Protein AF-A0AAV7RQR9-F1 (afdb_monomer_lite)

Sequence (140 aa):
MSASLSALQRQRALSLLYLAALFWPAAQEVAPLGHSAVLDPQGHFLVHWGRQGDRITFLLEVQTLGYVGFGLSTTGAMASADLVIGGVRQDGKPYLQVRAQKGLRASASAQIHRTPSGEATMMAVSFTCSLKLPILHGLH

InterPro domains:
  IPR000945 Dopamine beta-hydroxylase-like [PTHR10157] (19-116)
  IPR005018 DOMON domain [PF03351] (44-100)
  IPR005018 DOMON domain [PS50836] (43-140)
  IPR045266 Copper-dependent monooxygenases, DOMON domain [cd09631] (39-97)

pLDDT: mean 71.99, std 12.86, range [37.75, 93.56]

Structure (mmCIF, N/CA/C/O backbone):
data_AF-A0AAV7RQR9-F1
#
_entry.id   AF-A0AAV7RQR9-F1
#
loop_
_atom_site.group_PDB
_atom_site.id
_atom_site.type_symbol
_atom_site.label_atom_id
_atom_site.label_alt_id
_atom_site.label_comp_id
_atom_site.label_asym_id
_atom_site.label_entity_id
_atom_site.label_seq_id
_atom_site.pdbx_PDB_ins_code
_atom_site.Cartn_x
_atom_site.Cartn_y
_atom_site.Cartn_z
_atom_site.occupancy
_atom_site.B_iso_or_equiv
_atom_site.auth_seq_id
_atom_site.auth_comp_id
_atom_site.auth_asym_id
_atom_site.auth_atom_id
_atom_site.pdbx_PDB_model_num
ATOM 1 N N . MET A 1 1 ? 34.490 56.485 5.572 1.00 41.03 1 MET A N 1
ATOM 2 C CA . MET A 1 1 ? 34.679 55.918 6.927 1.00 41.03 1 MET A CA 1
ATOM 3 C C . MET A 1 1 ? 34.291 54.449 6.858 1.00 41.03 1 MET A C 1
ATOM 5 O O . MET A 1 1 ? 33.109 54.149 6.820 1.00 41.03 1 MET A O 1
ATOM 9 N N . SER A 1 2 ? 35.269 53.555 6.689 1.00 48.44 2 SER A N 1
ATOM 10 C CA . SER A 1 2 ? 35.030 52.116 6.513 1.00 48.44 2 SER A CA 1
ATOM 11 C C . SER A 1 2 ? 35.327 51.419 7.838 1.00 48.44 2 SER A C 1
ATOM 13 O O . SER A 1 2 ? 36.480 51.384 8.264 1.00 48.44 2 SER A O 1
ATOM 15 N N . ALA A 1 3 ? 34.290 50.963 8.541 1.00 51.94 3 ALA A N 1
ATOM 16 C CA . ALA A 1 3 ? 34.445 50.257 9.807 1.00 51.94 3 ALA A CA 1
ATOM 17 C C . ALA A 1 3 ? 34.937 48.831 9.522 1.00 51.94 3 ALA A C 1
ATOM 19 O O . ALA A 1 3 ? 34.172 47.952 9.122 1.00 51.94 3 ALA A O 1
ATOM 20 N N . SER A 1 4 ? 36.237 48.603 9.696 1.00 62.75 4 SER A N 1
ATOM 21 C CA . SER A 1 4 ? 36.828 47.271 9.681 1.00 62.75 4 SER A CA 1
ATOM 22 C C . SER A 1 4 ? 36.310 46.489 10.888 1.00 62.75 4 SER A C 1
ATOM 24 O O . SER A 1 4 ? 36.724 46.698 12.025 1.00 62.75 4 SER A O 1
ATOM 26 N N . LEU A 1 5 ? 35.365 45.579 10.646 1.00 53.00 5 LEU A N 1
ATOM 27 C CA . LEU A 1 5 ? 34.895 44.656 11.677 1.00 53.00 5 LEU A CA 1
ATOM 28 C C . LEU A 1 5 ? 36.094 43.848 12.193 1.00 53.00 5 LEU A C 1
ATOM 30 O O . LEU A 1 5 ? 36.785 43.194 11.401 1.00 53.00 5 LEU A O 1
ATOM 34 N N . SER A 1 6 ? 36.340 43.927 13.504 1.00 70.50 6 SER A N 1
ATOM 35 C CA . SER A 1 6 ? 37.461 43.268 14.176 1.00 70.50 6 SER A CA 1
ATOM 36 C C . SER A 1 6 ? 37.430 41.755 13.934 1.00 70.50 6 SER A C 1
ATOM 38 O O . SER A 1 6 ? 36.366 41.158 13.746 1.00 70.50 6 SER A O 1
ATOM 40 N N . ALA A 1 7 ? 38.599 41.110 13.932 1.00 65.19 7 ALA A N 1
ATOM 41 C CA . ALA A 1 7 ? 38.728 39.671 13.675 1.00 65.19 7 ALA A CA 1
ATOM 42 C C . ALA A 1 7 ? 37.808 38.821 14.576 1.00 65.19 7 ALA A C 1
ATOM 44 O O . ALA A 1 7 ? 37.231 37.834 14.129 1.00 65.19 7 ALA A O 1
ATOM 45 N N . LEU A 1 8 ? 37.575 39.276 15.811 1.00 61.53 8 LEU A N 1
ATOM 46 C CA . LEU A 1 8 ? 36.668 38.649 16.768 1.00 61.53 8 LEU A CA 1
ATOM 47 C C . LEU A 1 8 ? 35.191 38.732 16.341 1.00 61.53 8 LEU A C 1
ATOM 49 O O . LEU A 1 8 ? 34.431 37.792 16.557 1.00 61.53 8 LEU A O 1
ATOM 53 N N . GLN A 1 9 ? 34.775 39.827 15.700 1.00 66.75 9 GLN A N 1
ATOM 54 C CA . GLN A 1 9 ? 33.413 39.998 15.188 1.00 66.75 9 GLN A CA 1
ATOM 55 C C . GLN A 1 9 ? 33.163 39.123 13.952 1.00 66.75 9 GLN A C 1
ATOM 57 O O . GLN A 1 9 ? 32.076 38.569 13.796 1.00 66.75 9 GLN A O 1
ATOM 62 N N . ARG A 1 10 ? 34.201 38.914 13.130 1.00 63.91 10 ARG A N 1
ATOM 63 C CA . ARG A 1 10 ? 34.184 37.947 12.021 1.00 63.91 10 ARG A CA 1
ATOM 64 C C . ARG A 1 10 ? 34.103 36.508 12.534 1.00 63.91 10 ARG A C 1
ATOM 66 O O . ARG A 1 10 ? 33.275 35.748 12.048 1.00 63.91 10 ARG A O 1
ATOM 73 N N . GLN A 1 11 ? 34.884 36.161 13.560 1.00 72.31 11 GLN A N 1
ATOM 74 C CA . GLN A 1 11 ? 34.861 34.833 14.184 1.00 72.31 11 GLN A CA 1
ATOM 75 C C . GLN A 1 11 ? 33.469 34.501 14.743 1.00 72.31 11 GLN A C 1
ATOM 77 O O . GLN A 1 11 ? 32.947 33.426 14.483 1.00 72.31 11 GLN A O 1
ATOM 82 N N . ARG A 1 12 ? 32.832 35.449 15.447 1.00 73.56 12 ARG A N 1
ATOM 83 C CA . ARG A 1 12 ? 31.488 35.277 16.029 1.00 73.56 12 ARG A CA 1
ATOM 84 C C . ARG A 1 12 ? 30.401 35.145 14.965 1.00 73.56 12 ARG A C 1
ATOM 86 O O . ARG A 1 12 ? 29.511 34.315 15.120 1.00 73.56 12 ARG A O 1
ATOM 93 N N . ALA A 1 13 ? 30.489 35.915 13.880 1.00 70.94 13 ALA A N 1
ATOM 94 C CA . ALA A 1 13 ? 29.572 35.786 12.749 1.00 70.94 13 ALA A CA 1
ATOM 95 C C . ALA A 1 13 ? 29.697 34.410 12.073 1.00 70.94 13 ALA A C 1
ATOM 97 O O . ALA A 1 13 ? 28.687 33.772 11.789 1.00 70.94 13 ALA A O 1
ATOM 98 N N . LEU A 1 14 ? 30.925 33.914 11.893 1.00 71.38 14 LEU A N 1
ATOM 99 C CA . LEU A 1 14 ? 31.183 32.582 11.341 1.00 71.38 14 LEU A CA 1
ATOM 100 C C . LEU A 1 14 ? 30.702 31.467 12.281 1.00 71.38 14 LEU A C 1
ATOM 102 O O . LEU A 1 14 ? 30.113 30.499 11.814 1.00 71.38 14 LEU A O 1
ATOM 106 N N . SER A 1 15 ? 30.879 31.620 13.598 1.00 74.12 15 SER A N 1
ATOM 107 C CA . SER A 1 15 ? 30.366 30.673 14.599 1.00 74.12 15 SER A CA 1
ATOM 108 C C . SER A 1 15 ? 28.837 30.600 14.606 1.00 74.12 15 SER A C 1
ATOM 110 O O . SER A 1 15 ? 28.281 29.508 14.694 1.00 74.12 15 SER A O 1
ATOM 112 N N . LEU A 1 16 ? 28.149 31.741 14.484 1.00 74.56 16 LEU A N 1
ATOM 113 C CA . LEU A 1 16 ? 26.685 31.786 14.414 1.00 74.56 16 LEU A CA 1
ATOM 114 C C . LEU A 1 16 ? 26.154 31.189 13.103 1.00 74.56 16 LEU A C 1
ATOM 116 O O . LEU A 1 16 ? 25.175 30.448 13.135 1.00 74.56 16 LEU A O 1
ATOM 120 N N . LEU A 1 17 ? 26.824 31.433 11.971 1.00 74.69 17 LEU A N 1
ATOM 121 C CA . LEU A 1 17 ? 26.491 30.795 10.691 1.00 74.69 17 LEU A CA 1
ATOM 122 C C . LEU A 1 17 ? 26.720 29.275 10.728 1.00 74.69 17 LEU A C 1
ATOM 124 O O . LEU A 1 17 ? 25.896 28.521 10.217 1.00 74.69 17 LEU A O 1
ATOM 128 N N . TYR A 1 18 ? 27.799 28.817 11.370 1.00 75.06 18 TYR A N 1
ATOM 129 C CA . TYR A 1 18 ? 28.106 27.392 11.514 1.00 75.06 18 TYR A CA 1
ATOM 130 C C . TYR A 1 18 ? 27.078 26.667 12.391 1.00 75.06 18 TYR A C 1
ATOM 132 O O . TYR A 1 18 ? 26.610 25.588 12.037 1.00 75.06 18 TYR A O 1
ATOM 140 N N . LEU A 1 19 ? 26.662 27.280 13.505 1.00 75.56 19 LEU A N 1
ATOM 141 C CA . LEU A 1 19 ? 25.595 26.738 14.347 1.00 75.56 19 LEU A CA 1
ATOM 142 C C . LEU A 1 19 ? 24.242 26.739 13.622 1.00 75.56 19 LEU A C 1
ATOM 144 O O . LEU A 1 19 ? 23.529 25.749 13.700 1.00 75.56 19 LEU A O 1
ATOM 148 N N . ALA A 1 20 ? 23.906 27.782 12.858 1.00 68.38 20 ALA A N 1
ATOM 149 C CA . ALA A 1 20 ? 22.668 27.815 12.074 1.00 68.38 20 ALA A CA 1
ATOM 150 C C . ALA A 1 20 ? 22.623 26.726 10.983 1.00 68.38 20 ALA A C 1
ATOM 152 O O . ALA A 1 20 ? 21.571 26.134 10.752 1.00 68.38 20 ALA A O 1
ATOM 153 N N . ALA A 1 21 ? 23.761 26.408 10.357 1.00 68.31 21 ALA A N 1
ATOM 154 C CA . ALA A 1 21 ? 23.856 25.331 9.371 1.00 68.31 21 ALA A CA 1
ATOM 155 C C . ALA A 1 21 ? 23.666 23.930 9.986 1.00 68.31 21 ALA A C 1
ATOM 157 O O . ALA A 1 21 ? 23.121 23.046 9.330 1.00 68.31 21 ALA A O 1
ATOM 158 N N . LEU A 1 22 ? 24.054 23.731 11.253 1.00 69.44 22 LEU A N 1
ATOM 159 C CA . LEU A 1 22 ? 23.823 22.472 11.980 1.00 69.44 22 LEU A CA 1
ATOM 160 C C . LEU A 1 22 ? 22.345 22.232 12.317 1.00 69.44 22 LEU A C 1
ATOM 162 O O . LEU A 1 22 ? 21.951 21.095 12.561 1.00 69.44 22 LEU A O 1
ATOM 166 N N . PHE A 1 23 ? 21.532 23.289 12.315 1.00 61.22 23 PHE A N 1
ATOM 167 C CA . PHE A 1 23 ? 20.090 23.222 12.539 1.00 61.22 23 PHE A CA 1
ATOM 168 C C . PHE A 1 23 ? 19.280 23.254 11.244 1.00 61.22 23 PHE A C 1
ATOM 170 O O . PHE A 1 23 ? 18.063 23.405 11.318 1.00 61.22 23 PHE A O 1
ATOM 177 N N . TRP A 1 24 ? 19.905 23.092 10.068 1.00 74.25 24 TRP A N 1
ATOM 178 C CA . TRP A 1 24 ? 19.141 22.906 8.839 1.00 74.25 24 TRP A CA 1
ATOM 179 C C . TRP A 1 24 ? 18.377 21.583 8.947 1.00 74.25 24 TRP A C 1
ATOM 181 O O . TRP A 1 24 ? 19.006 20.518 8.931 1.00 74.25 24 TRP A O 1
ATOM 191 N N . PRO A 1 25 ? 17.038 21.593 9.066 1.00 61.81 25 PRO A N 1
ATOM 192 C CA . PRO A 1 25 ? 16.301 20.353 8.996 1.00 61.81 25 PRO A CA 1
ATOM 193 C C . PRO A 1 25 ? 16.509 19.844 7.574 1.00 61.81 25 PRO A C 1
ATOM 195 O O . PRO A 1 25 ? 16.151 20.519 6.607 1.00 61.81 25 PRO A O 1
ATOM 198 N N . ALA A 1 26 ? 17.083 18.652 7.430 1.00 60.25 26 ALA A N 1
ATOM 199 C CA . ALA A 1 26 ? 16.887 17.881 6.217 1.00 60.25 26 ALA A CA 1
ATOM 200 C C . ALA A 1 26 ? 15.391 17.551 6.171 1.00 60.25 26 ALA A C 1
ATOM 202 O O . ALA A 1 26 ? 14.956 16.525 6.694 1.00 60.25 26 ALA A O 1
ATOM 203 N N . ALA A 1 27 ? 14.588 18.480 5.647 1.00 58.06 27 ALA A N 1
ATOM 204 C CA . ALA A 1 27 ? 13.195 18.232 5.353 1.00 58.06 27 ALA A CA 1
ATOM 205 C C . ALA A 1 27 ? 13.186 16.991 4.464 1.00 58.06 27 ALA A C 1
ATOM 207 O O . ALA A 1 27 ? 13.746 17.001 3.368 1.00 58.06 27 ALA A O 1
ATOM 208 N N . GLN A 1 28 ? 12.649 15.888 4.985 1.00 55.34 28 GLN A N 1
ATOM 209 C CA . GLN A 1 28 ? 12.389 14.720 4.165 1.00 55.34 28 GLN A CA 1
ATOM 210 C C . GLN A 1 28 ? 11.360 15.179 3.141 1.00 55.34 28 GLN A C 1
ATOM 212 O O . GLN A 1 28 ? 10.191 15.358 3.471 1.00 55.34 28 GLN A O 1
ATOM 217 N N . GLU A 1 29 ? 11.825 15.480 1.933 1.00 58.72 29 GLU A N 1
ATOM 218 C CA . GLU A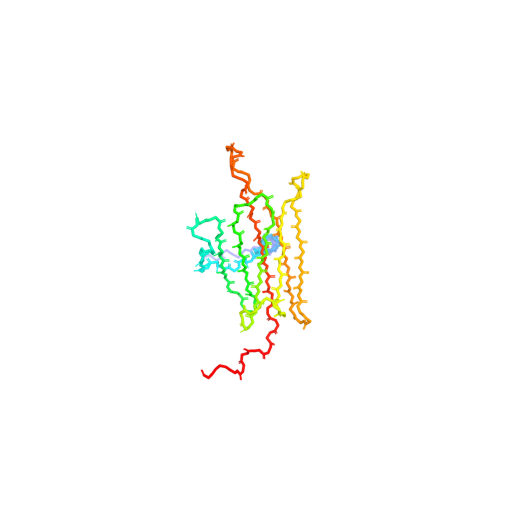 1 29 ? 10.979 15.933 0.844 1.00 58.72 29 GLU A CA 1
ATOM 219 C C . GLU A 1 29 ? 10.104 14.745 0.438 1.00 58.72 29 GLU A C 1
ATOM 221 O O . GLU A 1 29 ? 10.495 13.881 -0.343 1.00 58.72 29 GLU A O 1
ATOM 226 N N . VAL A 1 30 ? 8.931 14.640 1.063 1.00 61.12 30 VAL A N 1
ATOM 227 C CA . VAL A 1 30 ? 7.876 13.750 0.596 1.00 61.12 30 VAL A CA 1
ATOM 228 C C . VAL A 1 30 ? 7.480 14.278 -0.774 1.00 61.12 30 VAL A C 1
ATOM 230 O O . VAL A 1 30 ? 7.107 15.444 -0.895 1.00 61.12 30 VAL A O 1
ATOM 233 N N . ALA A 1 31 ? 7.616 13.438 -1.804 1.00 67.69 31 ALA A N 1
ATOM 234 C CA . ALA A 1 31 ? 7.275 13.805 -3.173 1.00 67.69 31 ALA A CA 1
ATOM 235 C C . ALA A 1 31 ? 5.903 14.508 -3.209 1.00 67.69 31 ALA A C 1
ATOM 237 O O . ALA A 1 31 ? 4.961 13.983 -2.604 1.00 67.69 31 ALA A O 1
ATOM 238 N N . PRO A 1 32 ? 5.760 15.656 -3.899 1.00 79.31 32 PRO A N 1
ATOM 239 C CA . PRO A 1 32 ? 4.470 16.320 -4.014 1.00 79.31 32 PRO A CA 1
ATOM 240 C C . PRO A 1 32 ? 3.462 15.348 -4.638 1.00 79.31 32 PRO A C 1
ATOM 242 O O . PRO A 1 32 ? 3.652 14.872 -5.761 1.00 79.31 32 PRO A O 1
ATOM 245 N N . LEU A 1 33 ? 2.410 15.016 -3.885 1.00 85.00 33 LEU A N 1
ATOM 246 C CA . LEU A 1 33 ? 1.373 14.060 -4.281 1.00 85.00 33 LEU A CA 1
ATOM 247 C C . LEU A 1 33 ? 0.378 14.727 -5.244 1.00 85.00 33 LEU A C 1
ATOM 249 O O . LEU A 1 33 ? -0.764 15.007 -4.893 1.00 85.00 33 LEU A O 1
ATOM 253 N N . GLY A 1 34 ? 0.851 15.054 -6.448 1.00 88.31 34 GLY A N 1
ATOM 254 C CA . GLY A 1 34 ? 0.097 15.820 -7.446 1.00 88.31 34 GLY A CA 1
ATOM 255 C C . GLY A 1 34 ? -0.989 15.034 -8.184 1.00 88.31 34 GLY A C 1
ATOM 256 O O . GLY A 1 34 ? -1.738 15.624 -8.959 1.00 88.31 34 GLY A O 1
ATOM 257 N N . HIS A 1 35 ? -1.078 13.721 -7.972 1.00 92.19 35 HIS A N 1
ATOM 258 C CA . HIS A 1 35 ? -2.065 12.862 -8.615 1.00 92.19 35 HIS A CA 1
ATOM 259 C C . HIS A 1 35 ? -2.950 12.168 -7.586 1.00 92.19 35 HIS A C 1
ATOM 261 O O . HIS A 1 35 ? -2.492 11.849 -6.486 1.00 92.19 35 HIS A O 1
ATOM 267 N N . SER A 1 36 ? -4.200 11.897 -7.960 1.00 93.50 36 SER A N 1
ATOM 268 C CA . SER A 1 36 ? -5.124 11.123 -7.141 1.00 93.50 36 SER A CA 1
ATOM 269 C C . SER A 1 36 ? -6.134 10.326 -7.964 1.00 93.50 36 SER A C 1
ATOM 271 O O . SER A 1 36 ? -6.406 10.642 -9.123 1.00 93.50 36 SER A O 1
ATOM 273 N N . ALA A 1 37 ? -6.670 9.267 -7.361 1.00 92.38 37 ALA A N 1
ATOM 274 C CA . ALA A 1 37 ? -7.726 8.437 -7.920 1.00 92.38 37 ALA A CA 1
ATOM 275 C C . ALA A 1 37 ? -8.567 7.814 -6.803 1.00 92.38 37 ALA A C 1
ATOM 277 O O . ALA A 1 37 ? -8.039 7.409 -5.767 1.00 92.38 37 ALA A O 1
ATOM 278 N N . VAL A 1 38 ? -9.869 7.703 -7.047 1.00 93.56 38 VAL A N 1
ATOM 279 C CA . VAL A 1 38 ? -10.803 6.945 -6.210 1.00 93.56 38 VAL A CA 1
ATOM 280 C C . VAL A 1 38 ? -10.954 5.551 -6.818 1.00 93.56 38 VAL A C 1
ATOM 282 O O . VAL A 1 38 ? -11.232 5.435 -8.011 1.00 93.56 38 VAL A O 1
ATOM 285 N N . LEU A 1 39 ? -10.729 4.503 -6.023 1.00 89.62 39 LEU A N 1
ATOM 286 C CA . LEU A 1 39 ? -10.692 3.110 -6.491 1.00 89.62 39 LEU A CA 1
ATOM 287 C C . LEU A 1 39 ? -11.951 2.302 -6.153 1.00 89.62 39 LEU A C 1
ATOM 289 O O . LEU A 1 39 ? -12.044 1.133 -6.524 1.00 89.62 39 LEU A O 1
ATOM 293 N N . ASP A 1 40 ? -12.925 2.909 -5.481 1.00 87.88 40 ASP A N 1
ATOM 294 C CA . ASP A 1 40 ? -14.215 2.306 -5.162 1.00 87.88 40 ASP A CA 1
ATOM 295 C C . ASP A 1 40 ? -15.380 3.264 -5.488 1.00 87.88 40 ASP A C 1
ATOM 297 O O . ASP A 1 40 ? -15.231 4.482 -5.398 1.00 87.88 40 ASP A O 1
ATOM 301 N N . PRO A 1 41 ? -16.574 2.757 -5.837 1.00 89.00 41 PRO A N 1
ATOM 302 C CA . PRO A 1 41 ? -17.719 3.617 -6.146 1.00 89.00 41 PRO A CA 1
ATOM 303 C C . PRO A 1 41 ? -18.180 4.512 -4.986 1.00 89.00 41 PRO A C 1
ATOM 305 O O . PRO A 1 41 ? -18.869 5.500 -5.227 1.00 89.00 41 PRO A O 1
ATOM 308 N N . GLN A 1 42 ? -17.858 4.151 -3.740 1.00 88.81 42 GLN A N 1
ATOM 309 C CA . GLN A 1 42 ? -18.304 4.855 -2.540 1.00 88.81 42 GLN A CA 1
ATOM 310 C C . GLN A 1 42 ? -17.332 5.958 -2.092 1.00 88.81 42 GLN A C 1
ATOM 312 O O . GLN A 1 42 ? -17.681 6.750 -1.220 1.00 88.81 42 GLN A O 1
ATOM 317 N N . GLY A 1 43 ? -16.140 6.060 -2.690 1.00 87.69 43 GLY A N 1
ATOM 318 C CA . GLY A 1 43 ? -15.140 7.056 -2.297 1.00 87.69 43 GLY A CA 1
ATOM 319 C C . GLY A 1 43 ? -14.392 6.715 -1.008 1.00 87.69 43 GLY A C 1
ATOM 320 O O . GLY A 1 43 ? -13.761 7.587 -0.415 1.00 87.69 43 GLY A O 1
ATOM 321 N N . HIS A 1 44 ? -14.469 5.468 -0.550 1.00 86.94 44 HIS A N 1
ATOM 322 C CA . HIS A 1 44 ? -13.819 4.989 0.665 1.00 86.94 44 HIS A CA 1
ATOM 323 C C . HIS A 1 44 ? -12.368 4.561 0.447 1.00 86.94 44 HIS A C 1
ATOM 325 O O . HIS A 1 44 ? -11.686 4.271 1.424 1.00 86.94 44 HIS A O 1
ATOM 331 N N . PHE A 1 45 ? -11.904 4.482 -0.797 1.00 88.38 45 PHE A N 1
ATOM 332 C CA . PHE A 1 45 ? -10.569 4.074 -1.200 1.00 88.38 45 PHE A CA 1
ATOM 333 C C . PHE A 1 45 ? -9.975 5.160 -2.095 1.00 88.38 45 PHE A C 1
ATOM 335 O O . PHE A 1 45 ? -10.085 5.129 -3.323 1.00 88.38 45 PHE A O 1
ATOM 342 N N . LEU A 1 46 ? -9.291 6.108 -1.464 1.00 90.38 46 LEU A N 1
ATOM 343 C CA . LEU A 1 46 ? -8.595 7.190 -2.140 1.00 90.38 46 LEU A CA 1
ATOM 344 C C . LEU A 1 46 ? -7.098 6.889 -2.205 1.00 90.38 46 LEU A C 1
ATOM 346 O O . LEU A 1 46 ? -6.478 6.459 -1.232 1.00 90.38 46 LEU A O 1
ATOM 350 N N . VAL A 1 47 ? -6.508 7.115 -3.372 1.00 90.19 47 VAL A N 1
ATOM 351 C CA . VAL A 1 47 ? -5.070 6.983 -3.595 1.00 90.19 47 VAL A CA 1
ATOM 352 C C . VAL A 1 47 ? -4.534 8.309 -4.075 1.00 90.19 47 VAL A C 1
ATOM 354 O O . VAL A 1 47 ? -5.026 8.842 -5.063 1.00 90.19 47 VAL A O 1
ATOM 357 N N . HIS A 1 48 ? -3.488 8.800 -3.424 1.00 91.12 48 HIS A N 1
ATOM 358 C CA . HIS A 1 48 ? -2.662 9.892 -3.915 1.00 91.12 48 HIS A CA 1
ATOM 359 C C . HIS A 1 48 ? -1.289 9.365 -4.299 1.00 91.12 48 HIS A C 1
ATOM 361 O O . HIS A 1 48 ? -0.771 8.461 -3.642 1.00 91.12 48 HIS A O 1
ATOM 367 N N . TRP A 1 49 ? -0.663 9.936 -5.325 1.00 90.19 49 TRP A N 1
ATOM 368 C CA . TRP A 1 49 ? 0.720 9.604 -5.643 1.00 90.19 49 TRP A CA 1
ATOM 369 C C . TRP A 1 49 ? 1.514 10.774 -6.207 1.00 90.19 49 TRP A C 1
ATOM 371 O O . TRP A 1 49 ? 0.984 11.721 -6.789 1.00 90.19 49 TRP A O 1
ATOM 381 N N . GLY A 1 50 ? 2.824 10.682 -6.013 1.00 88.12 50 GLY A N 1
ATOM 382 C CA . GLY A 1 50 ? 3.809 11.648 -6.472 1.00 88.12 50 GLY A CA 1
ATOM 383 C C . GLY A 1 50 ? 5.113 10.948 -6.821 1.00 88.12 50 GLY A C 1
ATOM 384 O O . GLY A 1 50 ? 5.449 9.908 -6.250 1.00 88.12 50 GLY A O 1
ATOM 385 N N . ARG A 1 51 ? 5.858 11.514 -7.770 1.00 85.06 51 ARG A N 1
ATOM 386 C CA . ARG A 1 51 ? 7.159 10.988 -8.194 1.00 85.06 51 ARG A CA 1
ATOM 387 C C . ARG A 1 51 ? 8.271 11.956 -7.819 1.00 85.06 51 ARG A C 1
ATOM 389 O O . ARG A 1 51 ? 8.160 13.151 -8.072 1.00 85.06 51 ARG A O 1
ATOM 396 N N . GLN A 1 52 ? 9.364 11.417 -7.296 1.00 84.06 52 GLN A N 1
ATOM 397 C CA . GLN A 1 52 ? 10.612 12.133 -7.060 1.00 84.06 52 GLN A CA 1
ATOM 398 C C . GLN A 1 52 ? 11.768 11.242 -7.526 1.00 84.06 52 GLN A C 1
ATOM 400 O O . GLN A 1 52 ? 12.016 10.181 -6.959 1.00 84.06 52 GLN A O 1
ATOM 405 N N . GLY A 1 53 ? 12.445 11.638 -8.606 1.00 82.69 53 GLY A N 1
ATOM 406 C CA . GLY A 1 53 ? 13.477 10.805 -9.232 1.00 82.69 53 GLY A CA 1
ATOM 407 C C . GLY A 1 53 ? 12.935 9.448 -9.708 1.00 82.69 53 GLY A C 1
ATOM 408 O O . GLY A 1 53 ? 12.005 9.392 -10.521 1.00 82.69 53 GLY A O 1
ATOM 409 N N . ASP A 1 54 ? 13.527 8.366 -9.201 1.00 76.81 54 ASP A N 1
ATOM 410 C CA . ASP A 1 54 ? 13.174 6.959 -9.452 1.00 76.81 54 ASP A CA 1
ATOM 411 C C . ASP A 1 54 ? 12.175 6.386 -8.424 1.00 76.81 54 ASP A C 1
ATOM 413 O O . ASP A 1 54 ? 11.820 5.204 -8.451 1.00 76.81 54 ASP A O 1
ATOM 417 N N . ARG A 1 55 ? 11.700 7.226 -7.501 1.00 76.06 55 ARG A N 1
ATOM 418 C CA . ARG A 1 55 ? 10.806 6.849 -6.411 1.00 76.06 55 ARG A CA 1
ATOM 419 C C . ARG A 1 55 ? 9.398 7.362 -6.679 1.00 76.06 55 ARG A C 1
ATOM 421 O O . ARG A 1 55 ? 9.203 8.536 -6.992 1.00 76.06 55 ARG A O 1
ATOM 428 N N . ILE A 1 56 ? 8.414 6.479 -6.530 1.00 80.12 56 ILE A N 1
ATOM 429 C CA . ILE A 1 56 ? 6.996 6.842 -6.526 1.00 80.12 56 ILE A CA 1
ATOM 430 C C . ILE A 1 56 ? 6.457 6.600 -5.121 1.00 80.12 56 ILE A C 1
ATOM 432 O O . ILE A 1 56 ? 6.545 5.495 -4.580 1.00 80.12 56 ILE A O 1
ATOM 436 N N . THR A 1 57 ? 5.919 7.658 -4.529 1.00 82.69 57 THR A N 1
ATOM 437 C CA . THR A 1 57 ? 5.267 7.630 -3.224 1.00 82.69 57 THR A CA 1
ATOM 438 C C . THR A 1 57 ? 3.775 7.574 -3.436 1.00 82.69 57 THR A C 1
ATOM 440 O O . THR A 1 57 ? 3.235 8.366 -4.204 1.00 82.69 57 THR A O 1
ATOM 443 N N . PHE A 1 58 ? 3.122 6.672 -2.722 1.00 84.19 58 PHE A N 1
ATOM 444 C CA . PHE A 1 58 ? 1.684 6.540 -2.707 1.00 84.19 58 PHE A CA 1
ATOM 445 C C . PHE A 1 58 ? 1.166 6.725 -1.282 1.00 84.19 58 PHE A C 1
ATOM 447 O O . PHE A 1 58 ? 1.766 6.283 -0.299 1.00 84.19 58 PHE A O 1
ATOM 454 N N . LEU A 1 59 ? 0.019 7.370 -1.174 1.00 86.12 59 LEU A N 1
ATOM 455 C CA . LEU A 1 59 ? -0.733 7.500 0.058 1.00 86.12 59 LEU A CA 1
ATOM 456 C C . LEU A 1 59 ? -2.117 6.915 -0.189 1.00 86.12 59 LEU A C 1
ATOM 458 O O . LEU A 1 59 ? -2.837 7.377 -1.068 1.00 86.12 59 LEU A O 1
ATOM 462 N N . LEU A 1 60 ? -2.448 5.875 0.563 1.00 85.75 60 LEU A N 1
ATOM 463 C CA . LEU A 1 60 ? -3.749 5.230 0.554 1.00 85.75 60 LEU A CA 1
ATOM 464 C C . LEU A 1 60 ? -4.534 5.742 1.753 1.00 85.75 60 LEU A C 1
ATOM 466 O O . LEU A 1 60 ? -4.121 5.543 2.894 1.00 85.75 60 LEU A O 1
ATOM 470 N N . GLU A 1 61 ? -5.676 6.355 1.503 1.00 87.44 61 GLU A N 1
ATOM 471 C CA . GLU A 1 61 ? -6.644 6.714 2.531 1.00 87.44 61 GLU A CA 1
ATOM 472 C C . GLU A 1 61 ? -7.848 5.805 2.346 1.00 87.44 61 GLU A C 1
ATOM 474 O O . GLU A 1 61 ? -8.605 5.937 1.383 1.00 87.44 61 GLU A O 1
ATOM 479 N N . VAL A 1 62 ? -7.970 4.812 3.230 1.00 84.50 62 VAL A N 1
ATOM 480 C CA . VAL A 1 62 ? -8.972 3.762 3.082 1.00 84.50 62 VAL A CA 1
ATOM 481 C C . VAL A 1 62 ? -9.812 3.628 4.338 1.00 84.50 62 VAL A C 1
ATOM 483 O O . VAL A 1 62 ? -9.300 3.387 5.431 1.00 84.50 62 VAL A O 1
ATOM 486 N N . GLN A 1 63 ? -11.125 3.734 4.181 1.00 82.94 63 GLN A N 1
ATOM 487 C CA . GLN A 1 63 ? -12.084 3.484 5.248 1.00 82.94 63 GLN A CA 1
ATOM 488 C C . GLN A 1 63 ? -12.443 1.997 5.247 1.00 82.94 63 GLN A C 1
ATOM 490 O O . GLN A 1 63 ? -13.245 1.529 4.442 1.00 82.94 63 GLN A O 1
ATOM 495 N N . THR A 1 64 ? -11.814 1.222 6.131 1.00 75.25 64 THR A N 1
ATOM 496 C CA . THR A 1 64 ? -12.105 -0.209 6.269 1.00 75.25 64 THR A CA 1
ATOM 497 C C . THR A 1 64 ? -11.826 -0.705 7.681 1.00 75.25 64 THR A C 1
ATOM 499 O O . THR A 1 64 ? -10.908 -0.240 8.35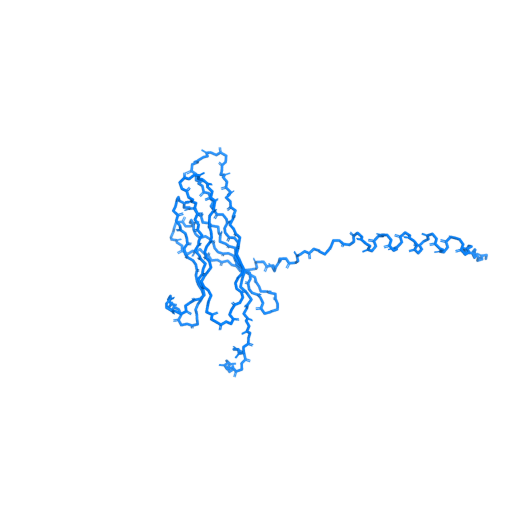4 1.00 75.25 64 THR A O 1
ATOM 502 N N . LEU A 1 65 ? -12.610 -1.691 8.117 1.00 71.44 65 LEU A N 1
ATOM 503 C CA . LEU A 1 65 ? -12.383 -2.442 9.356 1.00 71.44 65 LEU A CA 1
ATOM 504 C C . LEU A 1 65 ? -11.479 -3.669 9.138 1.00 71.44 65 LEU A C 1
ATOM 506 O O . LEU A 1 65 ? -11.103 -4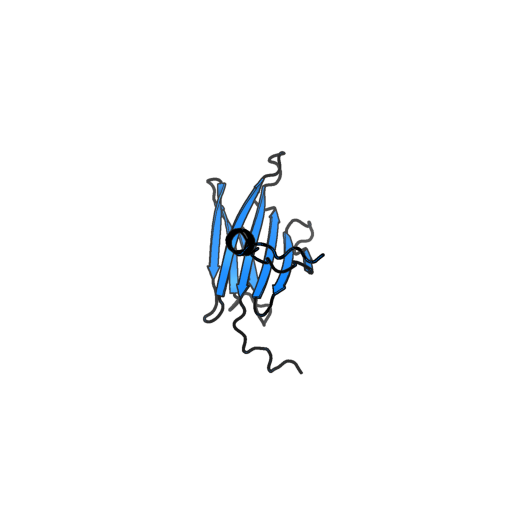.337 10.098 1.00 71.44 65 LEU A O 1
ATOM 510 N N . GLY A 1 66 ? -11.175 -3.995 7.878 1.00 77.06 66 GLY A N 1
ATOM 511 C CA . GLY A 1 66 ? -10.430 -5.186 7.484 1.00 77.06 66 GLY A CA 1
ATOM 512 C C . GLY A 1 66 ? -8.997 -4.886 7.051 1.00 77.06 66 GLY A C 1
ATOM 513 O O . GLY A 1 66 ? -8.219 -4.233 7.749 1.00 77.06 66 GLY A O 1
ATOM 514 N N . TYR A 1 67 ? -8.635 -5.416 5.886 1.00 81.94 67 TYR A N 1
ATOM 515 C CA . TYR A 1 67 ? -7.334 -5.215 5.260 1.00 81.94 67 TYR A CA 1
ATOM 516 C C . TYR A 1 67 ? -7.492 -4.561 3.889 1.00 81.94 67 TYR A C 1
ATOM 518 O O . TYR A 1 67 ? -8.534 -4.655 3.244 1.00 81.94 67 TYR A O 1
ATOM 526 N N . VAL A 1 68 ? -6.422 -3.921 3.448 1.00 82.69 68 VAL A N 1
ATOM 527 C CA . VAL A 1 68 ? -6.249 -3.294 2.146 1.00 82.69 68 VAL A CA 1
ATOM 528 C C . VAL A 1 68 ? -5.047 -3.946 1.494 1.00 82.69 68 VAL A C 1
ATOM 530 O O . VAL A 1 68 ? -3.965 -3.972 2.078 1.00 82.69 68 VAL A O 1
ATOM 533 N N . GLY A 1 69 ? -5.235 -4.470 0.288 1.00 84.75 69 GLY A N 1
ATOM 534 C CA . GLY A 1 69 ? -4.145 -4.859 -0.596 1.00 84.75 69 GLY A CA 1
ATOM 535 C C . GLY A 1 69 ? -4.005 -3.824 -1.702 1.00 84.75 69 GLY A C 1
ATOM 536 O O . GLY A 1 69 ? -4.979 -3.527 -2.386 1.00 84.75 69 GLY A O 1
ATOM 537 N N . PHE A 1 70 ? -2.804 -3.296 -1.890 1.00 82.38 70 PHE A N 1
ATOM 538 C CA . PHE A 1 70 ? -2.467 -2.430 -3.011 1.00 82.38 70 PHE A CA 1
ATOM 539 C C . PHE A 1 70 ? -1.222 -2.974 -3.700 1.00 82.38 70 PHE A C 1
ATOM 541 O O . PHE A 1 70 ? -0.285 -3.410 -3.031 1.00 82.38 70 PHE A O 1
ATOM 548 N N . GLY A 1 71 ? -1.193 -2.960 -5.030 1.00 79.69 71 GLY A N 1
ATOM 549 C CA . GLY A 1 71 ? -0.037 -3.445 -5.766 1.00 79.69 71 GLY A CA 1
ATOM 550 C C . GLY A 1 71 ? 0.207 -2.731 -7.077 1.00 79.69 71 GLY A C 1
ATOM 551 O O . GLY A 1 71 ? -0.707 -2.168 -7.674 1.00 79.69 71 GLY A O 1
ATOM 552 N N . LEU A 1 72 ? 1.459 -2.794 -7.519 1.00 77.31 72 LEU A N 1
ATOM 553 C CA . LEU A 1 72 ? 1.904 -2.279 -8.807 1.00 77.31 72 LEU A CA 1
ATOM 554 C C . LEU A 1 72 ? 2.395 -3.428 -9.673 1.00 77.31 72 LEU A C 1
ATOM 556 O O . LEU A 1 72 ? 3.220 -4.236 -9.244 1.00 77.31 72 LEU A O 1
ATOM 560 N N . SER A 1 73 ? 1.916 -3.470 -10.909 1.00 77.25 73 SER A N 1
ATOM 561 C CA . SER A 1 73 ? 2.416 -4.385 -11.925 1.00 77.25 73 SER A CA 1
ATOM 562 C C . SER A 1 73 ? 2.461 -3.710 -13.284 1.00 77.25 73 SER A C 1
ATOM 564 O O . SER A 1 73 ? 1.690 -2.802 -13.586 1.00 77.25 73 SER A O 1
ATOM 566 N N . THR A 1 74 ? 3.381 -4.174 -14.123 1.00 73.25 74 THR A N 1
ATOM 567 C CA . THR A 1 74 ? 3.506 -3.719 -15.513 1.00 73.25 74 THR A CA 1
ATOM 568 C C . THR A 1 74 ? 2.414 -4.290 -16.414 1.00 73.25 74 THR A C 1
ATOM 570 O O . THR A 1 74 ? 2.138 -3.733 -17.469 1.00 73.25 74 THR A O 1
ATOM 573 N N . THR A 1 75 ? 1.794 -5.400 -16.011 1.00 76.94 75 THR A N 1
ATOM 574 C CA . THR A 1 75 ? 0.790 -6.134 -16.794 1.00 76.94 75 THR A CA 1
ATOM 575 C C . THR A 1 75 ? -0.643 -5.870 -16.338 1.00 76.94 75 THR A C 1
ATOM 577 O O . THR A 1 75 ? -1.576 -6.368 -16.959 1.00 76.94 75 THR A O 1
ATOM 580 N N . GLY A 1 76 ? -0.835 -5.160 -15.222 1.00 71.69 76 GLY A N 1
ATOM 581 C CA . GLY A 1 76 ? -2.133 -5.034 -14.553 1.00 71.69 76 GLY A CA 1
ATOM 582 C C . GLY A 1 76 ? -2.567 -6.294 -13.792 1.00 71.69 76 GLY A C 1
ATOM 583 O O . GLY A 1 76 ? -3.562 -6.264 -13.074 1.00 71.69 76 GLY A O 1
ATOM 584 N N . ALA A 1 77 ? -1.821 -7.400 -13.890 1.00 76.31 77 ALA A N 1
ATOM 585 C CA . ALA A 1 77 ? -2.090 -8.605 -13.117 1.00 76.31 77 ALA A CA 1
ATOM 586 C C . ALA A 1 77 ? -1.546 -8.474 -11.688 1.00 76.31 77 ALA A C 1
ATOM 588 O O . ALA A 1 77 ? -0.491 -7.884 -11.463 1.00 76.31 77 ALA A O 1
ATOM 589 N N . MET A 1 78 ? -2.232 -9.080 -10.717 1.00 72.25 78 MET A N 1
ATOM 590 C CA . MET A 1 78 ? -1.716 -9.188 -9.345 1.00 72.25 78 MET A CA 1
ATOM 591 C C . MET A 1 78 ? -0.559 -10.188 -9.240 1.00 72.25 78 MET A C 1
ATOM 593 O O . MET A 1 78 ? 0.297 -10.069 -8.362 1.00 72.25 78 MET A O 1
ATOM 597 N N . ALA A 1 79 ? -0.534 -11.189 -10.125 1.00 72.94 79 ALA A N 1
ATOM 598 C CA . ALA A 1 79 ? 0.586 -12.112 -10.226 1.00 72.94 79 ALA A CA 1
ATOM 599 C C . ALA A 1 79 ? 1.841 -11.329 -10.634 1.00 72.94 79 ALA A C 1
ATOM 601 O O . ALA A 1 79 ? 1.816 -10.573 -11.603 1.00 72.94 79 ALA A O 1
ATOM 602 N N . SER A 1 80 ? 2.924 -11.509 -9.876 1.00 69.94 80 SER A N 1
ATOM 603 C CA . SER A 1 80 ? 4.197 -10.795 -10.063 1.00 69.94 80 SER A CA 1
ATOM 604 C C . SER A 1 80 ? 4.153 -9.287 -9.778 1.00 69.94 80 SER A C 1
ATOM 606 O O . SER A 1 80 ? 5.088 -8.580 -10.143 1.00 69.94 80 SER A O 1
ATOM 608 N N . ALA A 1 81 ? 3.111 -8.793 -9.104 1.00 74.50 81 ALA A N 1
ATOM 609 C CA . ALA A 1 81 ? 3.064 -7.419 -8.623 1.00 74.50 81 ALA A CA 1
ATOM 610 C C . ALA A 1 81 ? 3.969 -7.213 -7.399 1.00 74.50 81 ALA A C 1
ATOM 612 O O . ALA A 1 81 ? 4.209 -8.132 -6.605 1.00 74.50 81 ALA A O 1
ATOM 613 N N . ASP A 1 82 ? 4.400 -5.972 -7.221 1.00 77.50 82 ASP A N 1
ATOM 614 C CA . ASP A 1 82 ? 4.904 -5.477 -5.951 1.00 77.50 82 ASP A CA 1
ATOM 615 C C . ASP A 1 82 ? 3.715 -5.075 -5.081 1.00 77.50 82 ASP A C 1
ATOM 617 O O . ASP A 1 82 ? 2.981 -4.147 -5.415 1.00 77.50 82 ASP A O 1
ATOM 621 N N . LEU A 1 83 ? 3.493 -5.807 -3.992 1.00 77.81 83 LEU A N 1
ATOM 622 C CA . LEU A 1 83 ? 2.289 -5.733 -3.169 1.00 77.81 83 LEU A CA 1
ATOM 623 C C . LEU A 1 83 ? 2.602 -5.1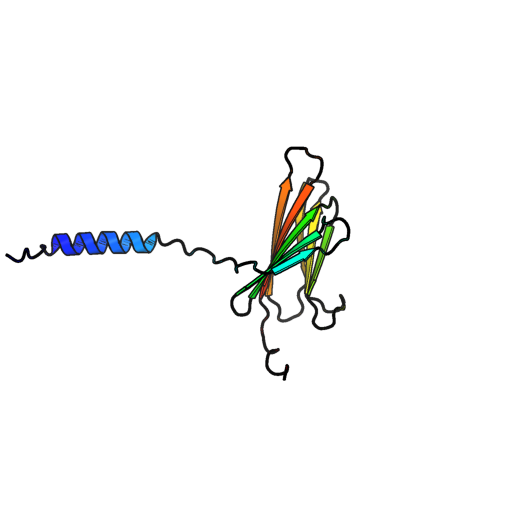61 -1.786 1.00 77.81 83 LEU A C 1
ATOM 625 O O . LEU A 1 83 ? 3.576 -5.541 -1.130 1.00 77.81 83 LEU A O 1
ATOM 629 N N . VAL A 1 84 ? 1.703 -4.320 -1.300 1.00 78.94 84 VAL A N 1
ATOM 630 C CA . VAL A 1 84 ? 1.618 -3.882 0.089 1.00 78.94 84 VAL A CA 1
ATOM 631 C C . VAL A 1 84 ? 0.242 -4.269 0.610 1.00 78.94 84 VAL A C 1
ATOM 633 O O . VAL A 1 84 ? -0.778 -3.962 0.000 1.00 78.94 84 VAL A O 1
ATOM 636 N N . ILE A 1 85 ? 0.214 -4.965 1.740 1.00 84.31 85 ILE A N 1
ATOM 637 C CA . ILE A 1 85 ? -1.010 -5.351 2.434 1.00 84.31 85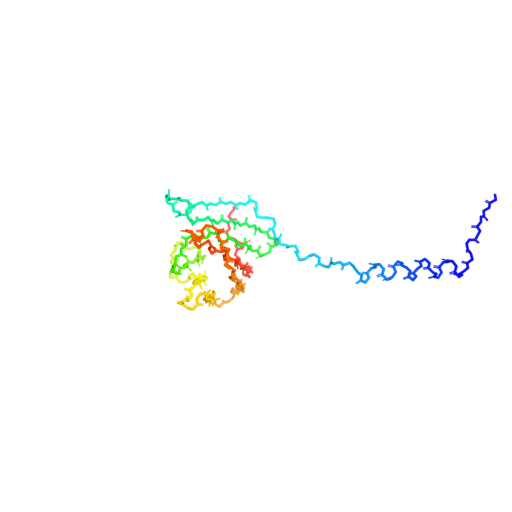 ILE A CA 1
ATOM 638 C C . ILE A 1 85 ? -0.975 -4.705 3.810 1.00 84.31 85 ILE A C 1
ATOM 640 O O . ILE A 1 85 ? -0.071 -4.984 4.594 1.00 84.31 85 ILE A O 1
ATOM 644 N N . GLY A 1 86 ? -1.935 -3.836 4.099 1.00 81.12 86 GLY A N 1
ATOM 645 C CA . GLY A 1 86 ? -2.072 -3.156 5.383 1.00 81.12 86 GLY A CA 1
ATOM 646 C C . GLY A 1 86 ? -3.445 -3.396 5.987 1.00 81.12 86 GLY A C 1
ATOM 647 O O . GLY A 1 86 ? -4.408 -3.622 5.267 1.00 81.12 86 GLY A O 1
ATOM 648 N N . GLY A 1 87 ? -3.562 -3.358 7.305 1.00 79.50 87 GLY A N 1
ATOM 649 C CA . GLY A 1 87 ? -4.856 -3.509 7.965 1.00 79.50 87 GLY A CA 1
ATOM 650 C C . GLY A 1 87 ? -4.783 -3.196 9.446 1.00 79.50 87 GLY A C 1
ATOM 651 O O . GLY A 1 87 ? -3.711 -2.904 9.980 1.00 79.50 87 GLY A O 1
ATOM 652 N N . VAL A 1 88 ? -5.921 -3.308 10.121 1.00 77.00 88 VAL A N 1
ATOM 653 C CA . VAL A 1 88 ? -6.010 -3.178 11.578 1.00 77.00 88 VAL A CA 1
ATOM 654 C C . VAL A 1 88 ? -6.287 -4.559 12.167 1.00 77.00 88 VAL A C 1
ATOM 656 O O . VAL A 1 88 ? -7.167 -5.285 11.710 1.00 77.00 88 VAL A O 1
ATOM 659 N N . ARG A 1 89 ? -5.485 -4.977 13.149 1.00 79.62 89 ARG A N 1
ATOM 660 C CA . ARG A 1 89 ? -5.719 -6.219 13.899 1.00 79.62 89 ARG A CA 1
ATOM 661 C C . ARG A 1 89 ? -6.907 -6.043 14.847 1.00 79.62 89 ARG A C 1
ATOM 663 O O . ARG A 1 89 ? -7.300 -4.927 15.166 1.00 79.62 89 ARG A O 1
ATOM 670 N N . GLN A 1 90 ? -7.422 -7.152 15.378 1.00 80.12 90 GLN A N 1
ATOM 671 C CA . GLN A 1 90 ? -8.497 -7.132 16.381 1.00 80.12 90 GLN A CA 1
ATOM 672 C C . GLN A 1 90 ? -8.143 -6.319 17.641 1.00 80.12 90 GLN A C 1
ATOM 674 O O . GLN A 1 90 ? -9.033 -5.753 18.263 1.00 80.12 90 GLN A O 1
ATOM 679 N N . ASP A 1 91 ? -6.856 -6.208 17.995 1.00 82.25 91 ASP A N 1
ATOM 680 C CA . ASP A 1 91 ? -6.378 -5.379 19.113 1.00 82.25 91 ASP A CA 1
ATOM 681 C C . ASP A 1 91 ? -6.255 -3.880 18.763 1.00 82.25 91 ASP A C 1
ATOM 683 O O . ASP A 1 91 ? -5.732 -3.092 19.551 1.00 82.25 91 ASP A O 1
ATOM 687 N N . GLY A 1 92 ? -6.718 -3.472 17.578 1.00 74.50 92 GLY A N 1
ATOM 688 C CA . GLY A 1 92 ? -6.707 -2.088 17.113 1.00 74.50 92 GLY A CA 1
ATOM 689 C C . GLY A 1 92 ? -5.346 -1.594 16.625 1.00 74.50 92 GLY A C 1
ATOM 690 O O . GLY A 1 92 ? -5.216 -0.404 16.330 1.00 74.50 92 GLY A O 1
ATOM 691 N N . LYS A 1 93 ? -4.328 -2.464 16.540 1.00 78.12 93 LYS A N 1
ATOM 692 C CA . LYS A 1 93 ? -2.996 -2.089 16.049 1.00 78.12 93 LYS A CA 1
ATOM 693 C C . LYS A 1 93 ? -2.903 -2.229 14.530 1.00 78.12 93 LYS A C 1
ATOM 695 O O . LYS A 1 93 ? -3.343 -3.251 13.990 1.00 78.12 93 LYS A O 1
ATOM 700 N N . PRO A 1 94 ? -2.292 -1.258 13.830 1.00 76.88 94 PRO A N 1
ATOM 701 C CA . PRO A 1 94 ? -2.047 -1.398 12.408 1.00 76.88 94 PRO A CA 1
ATOM 702 C C . PRO A 1 94 ? -0.980 -2.470 12.166 1.00 76.88 94 PRO A C 1
ATOM 704 O O . PRO A 1 94 ? -0.054 -2.650 12.959 1.00 76.88 94 PRO A O 1
ATOM 707 N N . TYR A 1 95 ? -1.093 -3.177 11.051 1.00 80.50 95 TYR A N 1
ATOM 708 C CA . TYR A 1 95 ? -0.055 -4.067 10.552 1.00 80.50 95 TYR A CA 1
ATOM 709 C C . TYR A 1 95 ? 0.173 -3.826 9.069 1.00 80.50 95 TYR A C 1
ATOM 711 O O . TYR A 1 95 ? -0.683 -3.286 8.369 1.00 80.50 95 TYR A O 1
ATOM 719 N N . LEU A 1 96 ? 1.345 -4.246 8.604 1.00 80.00 96 LEU A N 1
ATOM 720 C CA . LEU A 1 96 ? 1.762 -4.055 7.232 1.00 80.00 96 LEU A CA 1
ATOM 721 C C . LEU A 1 96 ? 2.647 -5.211 6.788 1.00 80.00 96 LEU A C 1
ATOM 723 O O . LEU A 1 96 ? 3.539 -5.643 7.518 1.00 80.00 96 LEU A O 1
ATOM 727 N N . GLN A 1 97 ? 2.401 -5.697 5.583 1.00 83.75 97 GLN A N 1
ATOM 728 C CA . GLN A 1 97 ? 3.174 -6.734 4.934 1.00 83.75 97 GLN A CA 1
ATOM 729 C C . GLN A 1 97 ? 3.533 -6.269 3.529 1.00 83.75 97 GLN A C 1
ATOM 731 O O . GLN A 1 97 ? 2.665 -5.909 2.740 1.00 83.75 97 GLN A O 1
ATOM 736 N N . VAL A 1 98 ? 4.822 -6.305 3.212 1.00 79.25 98 VAL A N 1
ATOM 737 C CA . VAL A 1 98 ? 5.337 -5.964 1.886 1.00 79.25 98 VAL A CA 1
ATOM 738 C C . VAL A 1 98 ? 5.767 -7.252 1.193 1.00 79.25 98 VAL A C 1
ATOM 740 O O . VAL A 1 98 ? 6.484 -8.066 1.777 1.00 79.25 98 VAL A O 1
ATOM 743 N N . ARG A 1 99 ? 5.335 -7.443 -0.053 1.00 80.56 99 ARG A N 1
ATOM 744 C CA . ARG A 1 99 ? 5.826 -8.489 -0.953 1.00 80.56 99 ARG A CA 1
ATOM 745 C C . ARG A 1 99 ? 6.359 -7.820 -2.210 1.00 80.56 99 ARG A C 1
ATOM 747 O O . ARG A 1 99 ? 5.586 -7.431 -3.074 1.00 80.56 99 ARG A O 1
ATOM 754 N N . ALA A 1 100 ? 7.675 -7.686 -2.290 1.00 74.12 100 ALA A N 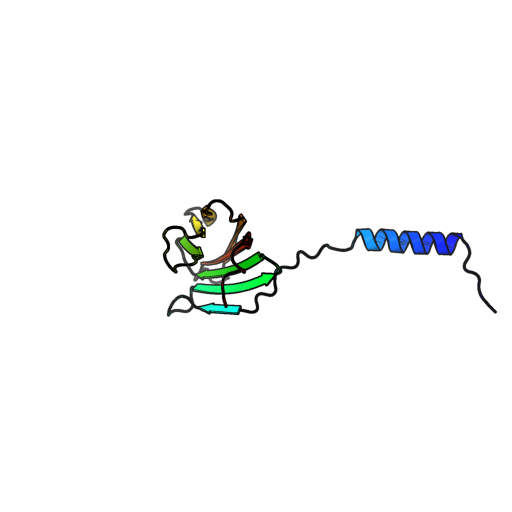1
ATOM 755 C CA . ALA A 1 100 ? 8.351 -7.110 -3.444 1.00 74.12 100 ALA A CA 1
ATOM 756 C C . ALA A 1 100 ? 8.995 -8.211 -4.297 1.00 74.12 100 ALA A C 1
ATOM 758 O O . ALA A 1 100 ? 9.569 -9.166 -3.762 1.00 74.12 100 ALA A O 1
ATOM 759 N N . GLN A 1 101 ? 8.926 -8.065 -5.617 1.00 70.94 101 GLN A N 1
ATOM 760 C CA . GLN A 1 101 ? 9.717 -8.840 -6.562 1.00 70.94 101 GLN A CA 1
ATOM 761 C C . GLN A 1 101 ? 11.201 -8.479 -6.421 1.00 70.94 101 GLN A C 1
ATOM 763 O O . GLN A 1 101 ? 11.584 -7.393 -5.972 1.00 70.94 101 GLN A O 1
ATOM 768 N N . LYS A 1 102 ? 12.076 -9.413 -6.804 1.00 66.50 102 LYS A N 1
ATOM 769 C CA . LYS A 1 102 ? 13.531 -9.269 -6.665 1.00 66.50 102 LYS A CA 1
ATOM 770 C C . LYS A 1 102 ? 14.029 -8.056 -7.466 1.00 66.50 102 LYS A C 1
ATOM 772 O O . LYS A 1 102 ? 14.174 -8.136 -8.678 1.00 66.50 102 LYS A O 1
ATOM 777 N N . GLY A 1 103 ? 14.319 -6.948 -6.779 1.00 58.31 103 GLY A N 1
ATOM 778 C CA . GLY A 1 103 ? 14.823 -5.709 -7.387 1.00 58.31 103 GLY A CA 1
ATOM 779 C C . GLY A 1 103 ? 14.052 -4.447 -6.994 1.00 58.31 103 GLY A C 1
ATOM 780 O O . GLY A 1 103 ? 14.648 -3.369 -7.024 1.00 58.31 103 GLY A O 1
ATOM 781 N N . LEU A 1 104 ? 12.793 -4.566 -6.554 1.00 61.12 104 LEU A N 1
ATOM 782 C CA . LEU A 1 104 ? 12.038 -3.432 -6.025 1.00 61.12 104 LEU A CA 1
ATOM 783 C C . LEU A 1 104 ? 12.366 -3.201 -4.542 1.00 61.12 104 LEU A C 1
ATOM 785 O O . LEU A 1 104 ? 12.350 -4.123 -3.725 1.00 61.12 104 LEU A O 1
ATOM 789 N N . ARG A 1 105 ? 12.638 -1.943 -4.178 1.00 64.88 105 ARG A N 1
ATOM 790 C CA . ARG A 1 105 ? 12.694 -1.503 -2.780 1.00 64.88 105 ARG A CA 1
ATOM 791 C C . ARG A 1 105 ? 11.369 -0.843 -2.413 1.00 64.88 105 ARG A C 1
ATOM 793 O O . ARG A 1 105 ? 11.189 0.350 -2.638 1.00 64.88 105 ARG A O 1
ATOM 800 N N . ALA A 1 106 ? 10.450 -1.620 -1.852 1.00 65.88 106 ALA A N 1
ATOM 801 C CA . ALA A 1 106 ? 9.241 -1.093 -1.231 1.00 65.88 106 ALA A CA 1
ATOM 802 C C . ALA A 1 106 ? 9.469 -0.906 0.276 1.00 65.88 106 ALA A C 1
ATOM 804 O O . ALA A 1 106 ? 9.927 -1.816 0.966 1.00 65.88 106 ALA A O 1
ATOM 805 N N . SER A 1 107 ? 9.157 0.284 0.775 1.00 67.44 107 SER A N 1
ATOM 806 C CA . SER A 1 107 ? 9.028 0.587 2.198 1.00 67.44 107 SER A CA 1
ATOM 807 C C . SER A 1 107 ? 7.614 1.081 2.428 1.00 67.44 107 SER A C 1
ATOM 809 O O . SER A 1 107 ? 7.079 1.824 1.612 1.00 67.44 107 SER A O 1
ATOM 811 N N . ALA A 1 108 ? 6.986 0.674 3.516 1.00 69.56 108 ALA A N 1
ATOM 812 C CA . ALA A 1 108 ? 5.619 1.065 3.781 1.00 69.56 108 ALA A CA 1
ATOM 813 C C . ALA A 1 108 ? 5.446 1.356 5.275 1.00 69.56 108 ALA A C 1
ATOM 815 O O . ALA A 1 108 ? 6.140 0.778 6.116 1.00 69.56 108 ALA A O 1
ATOM 816 N N . SER A 1 109 ? 4.525 2.257 5.600 1.00 71.38 109 SER A N 1
ATOM 817 C CA . SER A 1 109 ? 4.104 2.589 6.955 1.00 71.38 109 SER A CA 1
ATOM 818 C C . SER A 1 109 ? 2.578 2.691 7.019 1.00 71.38 109 SER A C 1
ATOM 820 O O . SER A 1 109 ? 1.910 3.159 6.100 1.00 71.38 109 SER A O 1
ATOM 822 N N . ALA A 1 110 ? 1.995 2.221 8.117 1.00 72.12 110 ALA A N 1
ATOM 823 C CA . ALA A 1 110 ? 0.557 2.303 8.343 1.00 72.12 110 ALA A CA 1
ATOM 824 C C . ALA A 1 110 ? 0.282 3.163 9.574 1.00 72.12 110 ALA A C 1
ATOM 826 O O . ALA A 1 110 ? 0.905 2.972 10.621 1.00 72.12 110 ALA A O 1
ATOM 827 N N . GLN A 1 111 ? -0.657 4.097 9.445 1.00 72.31 111 GLN A N 1
ATOM 828 C CA . GLN A 1 111 ? -1.153 4.930 10.533 1.00 72.31 111 GLN A CA 1
ATOM 829 C C . GLN A 1 111 ? -2.685 4.865 10.565 1.00 72.31 111 GLN A C 1
ATOM 831 O O . GLN A 1 111 ? -3.355 4.766 9.541 1.00 72.31 111 GLN A O 1
ATOM 836 N N . ILE A 1 112 ? -3.260 4.886 11.766 1.00 71.00 112 ILE A N 1
ATOM 837 C CA . ILE A 1 112 ? -4.717 4.866 11.939 1.00 71.00 112 ILE A CA 1
ATOM 838 C C . ILE A 1 112 ? -5.170 6.293 12.232 1.00 71.00 112 ILE A C 1
ATOM 840 O O . ILE A 1 112 ? -4.741 6.872 13.229 1.00 71.00 112 ILE A O 1
ATOM 844 N N . HIS A 1 113 ? -6.052 6.837 11.395 1.00 72.38 113 HIS A N 1
ATOM 845 C CA . HIS A 1 113 ? -6.716 8.112 11.630 1.00 72.38 113 HIS A CA 1
ATOM 846 C C . HIS A 1 113 ? -8.147 7.849 12.123 1.00 72.38 113 HIS A C 1
ATOM 848 O O . HIS A 1 113 ? -9.039 7.470 11.367 1.00 72.38 113 HIS A O 1
ATOM 854 N N . ARG A 1 114 ? -8.382 7.996 13.430 1.00 64.31 114 ARG A N 1
ATOM 855 C CA . ARG A 1 114 ? -9.719 7.789 14.008 1.00 64.31 114 ARG A CA 1
ATOM 856 C C . ARG A 1 114 ? -10.526 9.075 13.884 1.00 64.31 114 ARG A C 1
ATOM 858 O O . ARG A 1 114 ? -10.068 10.110 14.364 1.00 64.31 114 ARG A O 1
ATOM 865 N N . THR A 1 115 ? -11.718 9.016 13.292 1.00 57.75 115 THR A N 1
ATOM 866 C CA . THR A 1 115 ? -12.629 10.162 13.352 1.00 57.75 115 THR A CA 1
ATOM 867 C C . THR A 1 115 ? -13.141 10.338 14.791 1.00 57.75 115 THR A C 1
ATOM 869 O O . THR A 1 115 ? -13.325 9.345 15.504 1.00 57.75 115 THR A O 1
ATOM 872 N N . PRO A 1 116 ? -13.405 11.578 15.246 1.00 53.38 116 PRO A N 1
ATOM 873 C CA . PRO A 1 116 ? -13.935 11.841 16.588 1.00 53.38 116 PRO A CA 1
ATOM 874 C C . PRO A 1 116 ? -15.274 11.146 16.883 1.00 53.38 116 PRO A C 1
ATOM 876 O O . PRO A 1 116 ? -15.590 10.910 18.044 1.00 53.38 116 PRO A O 1
ATOM 879 N N . SER A 1 117 ? -16.051 10.813 15.845 1.00 58.44 117 SER A N 1
ATOM 880 C CA . SER A 1 117 ? -17.356 10.153 15.960 1.00 58.44 117 SER A CA 1
ATOM 881 C C . SER A 1 117 ? -17.274 8.644 16.206 1.00 58.44 117 SER A C 1
ATOM 883 O O . SER A 1 117 ? -18.291 8.030 16.506 1.00 58.44 117 SER A O 1
ATOM 885 N N . GLY A 1 118 ? -16.097 8.019 16.060 1.00 55.94 118 GLY A N 1
ATOM 886 C CA . GLY A 1 118 ? -15.940 6.563 16.181 1.00 55.94 118 GLY A CA 1
ATOM 887 C C . GLY A 1 118 ? -16.637 5.748 15.079 1.00 55.94 118 GLY A C 1
ATOM 888 O O . GLY A 1 118 ? -16.571 4.523 15.098 1.00 55.94 118 GLY A O 1
ATOM 889 N N . GLU A 1 119 ? -17.277 6.416 14.117 1.00 54.56 119 GLU A N 1
ATOM 890 C CA . GLU A 1 119 ? -18.217 5.818 13.162 1.00 54.56 119 GLU A CA 1
ATOM 891 C C . GLU A 1 119 ? -17.532 5.341 11.867 1.00 54.56 119 GLU A C 1
ATOM 893 O O . GLU A 1 119 ? -18.020 4.431 11.203 1.00 54.56 119 GLU A O 1
ATOM 898 N N . ALA A 1 120 ? -16.343 5.873 11.554 1.00 54.59 120 ALA A N 1
ATOM 899 C CA . ALA A 1 120 ? -15.492 5.386 10.471 1.00 54.59 120 ALA A CA 1
ATOM 900 C C . ALA A 1 120 ? -14.021 5.380 10.914 1.00 54.59 120 ALA A C 1
ATOM 902 O O . ALA A 1 120 ? -13.412 6.420 11.171 1.00 54.59 120 ALA A O 1
ATOM 903 N N . THR A 1 121 ? -13.420 4.192 11.017 1.00 64.44 121 THR A N 1
ATOM 904 C CA . THR A 1 121 ? -11.966 4.080 11.200 1.00 64.44 121 THR A CA 1
ATOM 905 C C . THR A 1 121 ? -11.316 4.298 9.838 1.00 64.44 121 THR A C 1
ATOM 907 O O . THR A 1 121 ? -11.287 3.390 9.010 1.00 64.44 121 THR A O 1
ATOM 910 N N . MET A 1 122 ? -10.828 5.511 9.579 1.00 67.25 122 MET A N 1
ATOM 911 C CA . MET A 1 122 ? -10.046 5.790 8.380 1.00 67.25 122 MET A CA 1
ATOM 912 C C . MET A 1 122 ? -8.613 5.300 8.608 1.00 67.25 122 MET A C 1
ATOM 914 O O . MET A 1 122 ? -7.900 5.751 9.504 1.00 67.25 122 MET A O 1
ATOM 918 N N . MET A 1 123 ? -8.170 4.332 7.818 1.00 71.88 123 MET A N 1
ATOM 919 C CA . MET A 1 123 ? -6.787 3.880 7.834 1.00 71.88 123 MET A CA 1
ATOM 920 C C . MET A 1 123 ? -6.016 4.634 6.753 1.00 71.88 123 MET A C 1
ATOM 922 O O . MET A 1 123 ? -6.315 4.511 5.568 1.00 71.88 123 MET A O 1
ATOM 926 N N . ALA A 1 124 ? -5.003 5.392 7.166 1.00 70.00 124 ALA A N 1
ATOM 927 C CA . ALA A 1 124 ? -4.072 6.036 6.254 1.00 70.00 124 ALA A CA 1
ATOM 928 C C . ALA A 1 124 ? -2.818 5.157 6.138 1.00 70.00 124 ALA A C 1
ATOM 930 O O . ALA A 1 124 ? -2.015 5.043 7.067 1.00 70.00 124 ALA A O 1
ATOM 931 N N . VAL A 1 125 ? -2.648 4.492 5.000 1.00 69.00 125 VAL A N 1
ATOM 932 C CA . VAL A 1 125 ? -1.458 3.692 4.702 1.00 69.00 125 VAL A CA 1
ATOM 933 C C . VAL A 1 125 ? -0.598 4.467 3.721 1.00 69.00 125 VAL A C 1
ATOM 935 O O . VAL A 1 125 ? -0.944 4.620 2.554 1.00 69.00 125 VAL A O 1
ATOM 938 N N . SER A 1 126 ? 0.554 4.943 4.181 1.00 70.12 126 SER A N 1
ATOM 939 C CA . SER A 1 126 ? 1.554 5.525 3.295 1.00 70.12 126 SER A CA 1
ATOM 940 C C . SER A 1 126 ? 2.507 4.425 2.858 1.00 70.12 126 SER A C 1
ATOM 942 O O . SER A 1 126 ? 3.133 3.759 3.680 1.00 70.12 126 SER A O 1
ATOM 944 N N . PHE A 1 127 ? 2.649 4.206 1.560 1.00 69.12 127 PHE A N 1
ATOM 945 C CA . PHE A 1 127 ? 3.657 3.280 1.074 1.00 69.12 127 PHE A CA 1
ATOM 946 C C . PHE A 1 127 ? 4.484 3.928 -0.017 1.00 69.12 127 PHE A C 1
ATOM 948 O O . PHE A 1 127 ? 4.013 4.692 -0.852 1.00 69.12 127 PHE A O 1
ATOM 955 N N . THR A 1 128 ? 5.773 3.642 -0.000 1.00 68.00 128 THR A N 1
ATOM 956 C CA . THR A 1 128 ? 6.683 4.150 -1.002 1.00 68.00 128 THR A CA 1
ATOM 957 C C . THR A 1 128 ? 7.432 3.030 -1.686 1.00 68.00 128 THR A C 1
ATOM 959 O O . THR A 1 128 ? 8.078 2.206 -1.040 1.00 68.00 128 THR A O 1
ATOM 962 N N . CYS A 1 129 ? 7.419 3.045 -3.012 1.00 66.69 129 CYS A N 1
ATOM 963 C CA . CYS A 1 129 ? 8.239 2.158 -3.816 1.00 66.69 129 CYS A CA 1
ATOM 964 C C . CYS A 1 129 ? 9.328 2.951 -4.543 1.00 66.69 129 CYS A C 1
ATOM 966 O O . CYS A 1 129 ? 9.066 3.952 -5.211 1.00 66.69 129 CYS A O 1
ATOM 968 N N . SER A 1 130 ? 10.566 2.482 -4.435 1.00 63.88 130 SER A N 1
ATOM 969 C CA . SER A 1 130 ? 11.658 2.892 -5.313 1.00 63.88 130 SER A CA 1
ATOM 970 C C . SER A 1 130 ? 11.751 1.895 -6.460 1.00 63.88 130 SER A C 1
ATOM 972 O O . SER A 1 130 ? 12.075 0.721 -6.243 1.00 63.88 130 SER A O 1
ATOM 974 N N . LEU A 1 131 ? 11.454 2.364 -7.672 1.00 59.78 131 LEU A N 1
ATOM 975 C CA . LEU A 1 131 ? 11.595 1.590 -8.897 1.00 59.78 131 LEU A CA 1
ATOM 976 C C . LEU A 1 131 ? 13.076 1.582 -9.267 1.00 59.78 131 LEU A C 1
ATOM 978 O O . LEU A 1 131 ? 13.621 2.595 -9.695 1.00 59.78 131 LEU A O 1
ATOM 982 N N . LYS A 1 132 ? 13.750 0.438 -9.129 1.00 51.72 132 LYS A N 1
ATOM 983 C CA . LYS A 1 132 ? 15.100 0.301 -9.678 1.00 51.72 132 LYS A CA 1
ATOM 984 C C . LYS A 1 132 ? 14.970 0.155 -11.194 1.00 51.72 132 LYS A C 1
ATOM 986 O O . LYS A 1 132 ? 14.697 -0.934 -11.688 1.00 51.72 132 LYS A O 1
ATOM 991 N N . LEU A 1 133 ? 15.093 1.262 -11.923 1.00 44.75 133 LEU A N 1
ATOM 992 C CA . LEU A 1 133 ? 15.032 1.266 -13.386 1.00 44.75 133 LEU A CA 1
ATOM 993 C C . LEU A 1 133 ? 16.132 0.359 -13.966 1.00 44.75 133 LEU A C 1
ATOM 995 O O . LEU A 1 133 ? 17.305 0.487 -13.612 1.00 44.75 133 LEU A O 1
ATOM 999 N N . PRO A 1 134 ? 15.734 -0.552 -14.867 1.00 44.28 134 PRO A N 1
ATOM 1000 C CA . PRO A 1 134 ? 16.156 -0.401 -16.253 1.00 44.28 134 PRO A CA 1
ATOM 1001 C C . PRO A 1 134 ? 14.954 -0.546 -17.205 1.00 44.28 134 PRO A C 1
ATOM 1003 O O . PRO A 1 134 ? 14.982 -1.356 -18.122 1.00 44.28 134 PRO A O 1
ATOM 1006 N N . ILE A 1 135 ? 13.863 0.196 -16.974 1.00 46.88 135 ILE A N 1
ATOM 1007 C CA . ILE A 1 135 ? 12.627 0.101 -17.788 1.00 46.88 135 ILE A CA 1
ATOM 1008 C C . ILE A 1 135 ? 12.256 1.455 -18.426 1.00 46.88 135 ILE A C 1
ATOM 1010 O O . ILE A 1 135 ? 11.093 1.783 -18.611 1.00 46.88 135 ILE A O 1
ATOM 1014 N N . LEU A 1 136 ? 13.258 2.265 -18.782 1.00 41.94 136 LEU A N 1
ATOM 1015 C CA . LEU A 1 136 ? 13.087 3.474 -19.608 1.00 41.94 136 LEU A CA 1
ATOM 1016 C C . LEU A 1 136 ? 14.012 3.457 -20.838 1.00 41.94 136 LEU A C 1
ATOM 1018 O O . LEU A 1 136 ? 14.577 4.471 -21.223 1.00 41.94 136 LEU A O 1
ATOM 1022 N N . HIS A 1 137 ? 14.166 2.288 -21.461 1.00 41.06 137 HIS A N 1
ATOM 1023 C CA . HIS A 1 137 ? 14.778 2.145 -22.791 1.00 41.06 137 HIS A CA 1
ATOM 1024 C C . HIS A 1 137 ? 13.828 1.474 -23.800 1.00 41.06 137 HIS A C 1
ATOM 1026 O O . HIS A 1 137 ? 14.279 0.858 -24.759 1.00 41.06 137 HIS A O 1
ATOM 1032 N N . GLY A 1 138 ? 12.509 1.552 -23.586 1.00 37.75 138 GLY A N 1
ATOM 1033 C CA . GLY A 1 138 ? 11.555 0.790 -24.400 1.00 37.75 138 GLY A CA 1
ATOM 1034 C C . GLY A 1 138 ? 10.139 1.347 -24.492 1.00 37.75 138 GLY A C 1
ATOM 1035 O O . GLY A 1 138 ? 9.221 0.580 -24.754 1.00 37.75 138 GLY A O 1
ATOM 1036 N N . LEU A 1 139 ? 9.941 2.648 -24.285 1.00 38.53 139 LEU A N 1
ATOM 1037 C CA . LEU A 1 139 ? 8.742 3.325 -24.777 1.00 38.53 139 LEU A CA 1
ATOM 1038 C C . LEU A 1 139 ? 9.218 4.381 -25.772 1.00 38.53 139 LEU A C 1
ATOM 1040 O O . LEU A 1 139 ? 10.001 5.257 -25.409 1.00 38.53 139 LEU A O 1
ATOM 1044 N N . HIS A 1 140 ? 8.837 4.129 -27.024 1.00 42.44 140 HIS A N 1
ATOM 1045 C CA . HIS A 1 140 ? 9.160 4.854 -28.251 1.00 42.44 140 HIS A CA 1
ATOM 1046 C C . HIS A 1 140 ? 8.924 6.364 -28.158 1.00 42.44 140 HIS A C 1
ATOM 1048 O O . HIS A 1 140 ? 7.928 6.761 -27.512 1.00 42.44 140 HIS A O 1
#

Radius of gyration: 22.9 Å; chains: 1; bounding box: 57×68×47 Å

Secondary structure (DSSP, 8-state):
------HHHHHHHHHHHHHHHHT------PPP--EEEE-STTS-EEEEEEEETTEEEEEEEEE-SSEEEEEE-SSS-STT-EEEEEEE-TTS-EEEEEE--TT-EEEEEEEEEE-TTSS-EEEEEEEEEE-----SSS--

Organism: Pleurodeles waltl (NCBI:txid8319)

Foldseek 3Di:
DDDDDDPVNVVVVVVVVVVVVVPPPPPPCPFPQPDKDQPDPVSQWIKTWGDDDQKIKIKTWHFDQFKDKDWDDPVPDPVQTFIKIWHADPVRDIDIDTDHDPQKDKDKDKDWDQDPVNPTTTIIIIIMIRHPDPPPPPDD